Protein AF-A0A4U0GQW9-F1 (afdb_monomer)

Solvent-accessible surface area (backbone atoms only — not comparable to full-atom values): 10764 Å² total; per-residue (Å²): 140,81,89,82,88,78,82,86,77,88,76,78,93,72,84,83,86,78,75,89,84,81,86,84,80,74,81,83,65,68,74,66,66,70,68,66,73,75,69,74,83,80,78,86,82,81,87,83,81,83,78,74,81,86,74,69,81,73,72,80,65,68,77,64,65,59,73,71,53,30,73,78,34,50,72,62,33,53,50,33,51,50,54,39,51,54,49,31,73,77,35,50,70,63,45,48,58,52,48,52,56,50,49,54,51,50,50,55,30,68,78,34,52,66,62,45,48,48,57,50,49,56,52,50,50,59,50,49,55,51,52,51,52,31,70,78,35,53,70,62,39,50,52,52,51,49,54,54,48,52,58,48,50,54,53,50,49,57,50,50,56,58,51,58,68,63,72,79,116

Foldseek 3Di:
DDDDDDDDDDDDDDDPPPPPPPDPDDPPPPVVVVVPPPVPPPPDPDPPPPPDPPCPPPPQQDQQPDPVVCVVPVPVNVVSVVVNVVVCVVVVVVVVVVVVVVVVVVVVCVVPVPVVVVVVVVVVVVVVVLVVVCVVPVPVNVVVVVVVVVVVVVVVVVVVVVSVVVVPD

Mean predicted aligned error: 14.6 Å

Radius of gyration: 30.89 Å; Cα contacts (8 Å, |Δi|>4): 26; chains: 1; bounding box: 62×58×101 Å

Sequence (169 aa):
MTLIRRRLICGSGRDERMLLYRFLQDPDKEVEMRSMSQIVAAAALGAMMMAALPAQAEGVPPEPKSEQWCKNHPNKCERMKAERAAYCAKNPTTCDVRAERRDARRDACAENPEKCQQMKDERMQRREDRQEACKNNPDACEAMKEQMRERQDERIERRREAVDSKGNN

Secondary structure (DSSP, 8-state):
----------PPP--STTSSSSS---GGGTTTTTTGGGSTTS-SS-------------PPPPPPP-HHHHHH-HHHHHHHHHHHHHHHHH-HHHHHHHHHHHHHHHHHHHH-HHHHHHHHHHHHHHHHHHHHHHHH-HHHHHHHHHHHHHHHHHHHHHHHHHHHHHH--

Structure (mmCIF, N/CA/C/O backbone):
data_AF-A0A4U0GQW9-F1
#
_entry.id   AF-A0A4U0GQW9-F1
#
loop_
_atom_site.group_PDB
_atom_site.id
_atom_site.type_symbol
_atom_site.label_atom_id
_atom_site.label_alt_id
_atom_site.label_comp_id
_atom_site.label_asym_id
_atom_site.label_entity_id
_atom_site.label_seq_id
_atom_site.pdbx_PDB_ins_code
_atom_site.Cartn_x
_atom_site.Cartn_y
_atom_site.Cartn_z
_atom_site.occupancy
_atom_site.B_iso_or_equiv
_atom_site.auth_seq_id
_atom_site.auth_comp_id
_atom_site.auth_asym_id
_atom_site.auth_atom_id
_atom_site.pdbx_PDB_model_num
ATOM 1 N N . MET A 1 1 ? 24.190 36.526 80.366 1.00 55.22 1 MET A N 1
ATOM 2 C CA . MET A 1 1 ? 24.944 36.950 79.160 1.00 55.22 1 MET A CA 1
ATOM 3 C C . MET A 1 1 ? 25.835 35.767 78.793 1.00 55.22 1 MET A C 1
ATOM 5 O O . MET A 1 1 ? 26.491 35.276 79.690 1.00 55.22 1 MET A O 1
ATOM 9 N N . THR A 1 2 ? 25.771 35.127 77.623 1.00 47.59 2 THR A N 1
ATOM 10 C CA . THR A 1 2 ? 25.868 35.701 76.272 1.00 47.59 2 THR A CA 1
ATOM 11 C C . THR A 1 2 ? 25.217 34.755 75.251 1.00 47.59 2 THR A C 1
ATOM 13 O O . THR A 1 2 ? 25.490 33.559 75.237 1.00 47.59 2 THR A O 1
ATOM 16 N N . LEU A 1 3 ? 24.347 35.311 74.404 1.00 57.12 3 LEU A N 1
ATOM 17 C CA . LEU A 1 3 ? 23.726 34.671 73.241 1.00 57.12 3 LEU A CA 1
ATOM 18 C C . LEU A 1 3 ? 24.778 34.407 72.156 1.00 57.12 3 LEU A C 1
ATOM 20 O O . LEU A 1 3 ? 25.410 35.353 71.690 1.00 57.12 3 LEU A O 1
ATOM 24 N N . ILE A 1 4 ? 24.914 33.164 71.687 1.00 60.38 4 ILE A N 1
ATOM 25 C CA . ILE A 1 4 ? 25.683 32.859 70.473 1.00 60.38 4 ILE A CA 1
ATOM 26 C C . ILE A 1 4 ? 24.716 32.441 69.367 1.00 60.38 4 ILE A C 1
ATOM 28 O O . ILE A 1 4 ? 24.260 31.305 69.278 1.00 60.38 4 ILE A O 1
ATOM 32 N N . ARG A 1 5 ? 24.422 33.423 68.510 1.00 66.00 5 ARG A N 1
ATOM 33 C CA . ARG A 1 5 ? 23.858 33.258 67.168 1.00 66.00 5 ARG A CA 1
ATOM 34 C C . ARG A 1 5 ? 24.796 32.384 66.331 1.00 66.00 5 ARG A C 1
ATOM 36 O O . ARG A 1 5 ? 25.959 32.746 66.154 1.00 66.00 5 ARG A O 1
ATOM 43 N N . ARG A 1 6 ? 24.282 31.324 65.703 1.00 60.16 6 ARG A N 1
ATOM 44 C CA . ARG A 1 6 ? 24.896 30.764 64.491 1.00 60.16 6 ARG A CA 1
ATOM 45 C C . ARG A 1 6 ? 23.913 30.819 63.329 1.00 60.16 6 ARG A C 1
ATOM 47 O O . ARG A 1 6 ? 22.756 30.435 63.440 1.00 60.16 6 ARG A O 1
ATOM 54 N N . ARG A 1 7 ? 24.426 31.422 62.257 1.00 60.69 7 ARG A N 1
ATOM 55 C CA . ARG A 1 7 ? 23.794 31.746 60.980 1.00 60.69 7 ARG A CA 1
ATOM 56 C C . ARG A 1 7 ? 23.303 30.486 60.270 1.00 60.69 7 ARG A C 1
ATOM 58 O O . ARG A 1 7 ? 24.070 29.540 60.117 1.00 60.69 7 ARG A O 1
ATOM 65 N N . LEU A 1 8 ? 22.082 30.559 59.744 1.00 57.66 8 LEU A N 1
ATOM 66 C CA . LEU A 1 8 ? 21.673 29.804 58.565 1.00 57.66 8 LEU A CA 1
ATOM 67 C C . LEU A 1 8 ? 22.570 30.205 57.386 1.00 57.66 8 LEU A C 1
ATOM 69 O O . LEU A 1 8 ? 22.671 31.387 57.056 1.00 57.66 8 LEU A O 1
ATOM 73 N N . ILE A 1 9 ? 23.212 29.219 56.767 1.00 63.16 9 ILE A N 1
ATOM 74 C CA . ILE A 1 9 ? 23.811 29.345 55.440 1.00 63.16 9 ILE A CA 1
ATOM 75 C C . ILE A 1 9 ? 22.803 28.730 54.469 1.00 63.16 9 ILE A C 1
ATOM 77 O O . ILE A 1 9 ? 22.572 27.524 54.495 1.00 63.16 9 ILE A O 1
ATOM 81 N N . CYS A 1 10 ? 22.191 29.571 53.635 1.00 51.03 10 CYS A N 1
ATOM 82 C CA . CYS A 1 10 ? 21.482 29.138 52.438 1.00 51.03 10 CYS A CA 1
ATOM 83 C C . CYS A 1 10 ? 22.517 28.622 51.430 1.00 51.03 10 CYS A C 1
ATOM 85 O O . CYS A 1 10 ? 23.296 29.404 50.887 1.00 51.03 10 CYS A O 1
ATOM 87 N N . GLY A 1 11 ? 22.538 27.308 51.211 1.00 49.38 11 GLY A N 1
ATOM 88 C CA . GLY A 1 11 ? 23.233 26.671 50.098 1.00 49.38 11 GLY A CA 1
ATOM 89 C C . GLY A 1 11 ? 22.297 26.591 48.898 1.00 49.38 11 GLY A C 1
ATOM 90 O O . GLY A 1 11 ? 21.244 25.965 48.964 1.00 49.38 11 GLY A O 1
ATOM 91 N N . SER A 1 12 ? 22.680 27.289 47.838 1.00 50.44 12 SER A N 1
ATOM 92 C CA . SER A 1 12 ? 21.968 27.444 46.577 1.00 50.44 12 SER A CA 1
ATOM 93 C C . SER A 1 12 ? 21.652 26.110 45.903 1.00 50.44 12 SER A C 1
ATOM 95 O O . SER A 1 12 ? 22.506 25.226 45.830 1.00 50.44 12 SER A O 1
ATOM 97 N N . GLY A 1 13 ? 20.436 26.014 45.358 1.00 56.91 13 GLY A N 1
ATOM 98 C CA . GLY A 1 13 ? 19.988 24.904 44.529 1.00 56.91 13 GLY A CA 1
ATOM 99 C C . GLY A 1 13 ? 20.964 24.619 43.393 1.00 56.91 13 GLY A C 1
ATOM 100 O O . GLY A 1 13 ? 21.344 25.511 42.631 1.00 56.91 13 GLY A O 1
ATOM 101 N N . ARG A 1 14 ? 21.378 23.359 43.303 1.00 54.47 14 ARG A N 1
ATOM 102 C CA . ARG A 1 14 ? 22.097 22.823 42.158 1.00 54.47 14 ARG A CA 1
ATOM 103 C C . ARG A 1 14 ? 21.539 21.432 41.883 1.00 54.47 14 ARG A C 1
ATOM 105 O O . ARG A 1 14 ? 21.637 20.547 42.723 1.00 54.47 14 ARG A O 1
ATOM 112 N N . ASP A 1 15 ? 20.892 21.340 40.729 1.00 53.97 15 ASP A N 1
ATOM 113 C CA . ASP A 1 15 ? 20.322 20.173 40.063 1.00 53.97 15 ASP A CA 1
ATOM 114 C C . ASP A 1 15 ? 20.906 18.807 40.459 1.00 53.97 15 ASP A C 1
ATOM 116 O O . ASP A 1 15 ? 22.006 18.440 40.052 1.00 53.97 15 ASP A O 1
ATOM 120 N N . GLU A 1 16 ? 20.095 17.985 41.127 1.00 52.34 16 GLU A N 1
ATOM 121 C CA . GLU A 1 16 ? 20.336 16.543 41.301 1.00 52.34 16 GLU A CA 1
ATOM 122 C C . GLU A 1 16 ? 19.834 15.702 40.107 1.00 52.34 16 GLU A C 1
ATOM 124 O O . GLU A 1 16 ? 19.776 14.475 40.171 1.00 52.34 16 GLU A O 1
ATOM 129 N N . ARG A 1 17 ? 19.481 16.323 38.973 1.00 55.78 17 ARG A N 1
ATOM 130 C CA . ARG A 1 17 ? 18.878 15.620 37.824 1.00 55.78 17 ARG A CA 1
ATOM 131 C C . ARG A 1 17 ? 19.859 15.170 36.738 1.00 55.78 17 ARG A C 1
ATOM 133 O O . ARG A 1 17 ? 19.430 14.848 35.635 1.00 55.78 17 ARG A O 1
ATOM 140 N N . MET A 1 18 ? 21.160 15.124 37.035 1.00 54.19 18 MET A N 1
ATOM 141 C CA . MET A 1 18 ? 22.197 14.761 36.055 1.00 54.19 18 MET A CA 1
ATOM 142 C C . MET A 1 18 ? 23.210 13.715 36.555 1.00 54.19 18 MET A C 1
ATOM 144 O O . MET A 1 18 ? 24.335 13.663 36.067 1.00 54.19 18 MET A O 1
ATOM 148 N N . LEU A 1 19 ? 22.835 12.862 37.517 1.00 52.53 19 LEU A N 1
ATOM 149 C CA . LEU A 1 19 ? 23.717 11.794 38.028 1.00 52.53 19 LEU A CA 1
ATOM 150 C C . LEU A 1 19 ? 23.141 10.372 37.922 1.00 52.53 19 LEU A C 1
ATOM 152 O O . LEU A 1 19 ? 23.684 9.446 38.512 1.00 52.53 19 LEU A O 1
ATOM 156 N N . LEU A 1 20 ? 22.112 10.163 37.095 1.00 51.41 20 LEU A N 1
ATOM 157 C CA . LEU A 1 20 ? 21.618 8.822 36.730 1.00 51.41 20 LEU A CA 1
ATOM 158 C C . LEU A 1 20 ? 21.919 8.432 35.271 1.00 51.41 20 LEU A C 1
ATOM 160 O O . LEU A 1 20 ? 21.266 7.563 34.710 1.00 51.41 20 LEU A O 1
ATOM 164 N N . TYR A 1 21 ? 22.934 9.049 34.659 1.00 54.34 21 TYR A N 1
ATOM 165 C CA . TYR A 1 21 ? 23.429 8.693 33.319 1.00 54.34 21 TYR A CA 1
ATOM 166 C C . TYR A 1 21 ? 24.939 8.416 33.313 1.00 54.34 21 TYR A C 1
ATOM 168 O O . TYR A 1 21 ? 25.666 8.824 32.412 1.00 54.34 21 TYR A O 1
ATOM 176 N N . ARG A 1 22 ? 25.448 7.739 34.349 1.00 51.25 22 ARG A N 1
ATOM 177 C CA . ARG A 1 22 ? 26.876 7.391 34.426 1.00 51.25 22 ARG A CA 1
ATOM 178 C C . ARG A 1 22 ? 27.152 6.007 35.014 1.00 51.25 22 ARG A C 1
ATOM 180 O O . ARG A 1 22 ? 28.102 5.841 35.767 1.00 51.25 22 ARG A O 1
ATOM 187 N N . PHE A 1 23 ? 26.314 5.023 34.679 1.00 49.72 23 PHE A N 1
ATOM 188 C CA . PHE A 1 23 ? 26.518 3.633 35.111 1.00 49.72 23 PHE A CA 1
ATOM 189 C C . PHE A 1 23 ? 26.163 2.576 34.047 1.00 49.72 23 PHE A C 1
ATOM 191 O O . PHE A 1 23 ? 25.722 1.484 34.381 1.00 49.72 23 PHE A O 1
ATOM 198 N N . LEU A 1 24 ? 26.349 2.899 32.761 1.00 53.97 24 LEU A N 1
ATOM 199 C CA . LEU A 1 24 ? 26.291 1.941 31.642 1.00 53.97 24 LEU A CA 1
ATOM 200 C C . LEU A 1 24 ? 27.368 2.292 30.599 1.00 53.97 24 LEU A C 1
ATOM 202 O O . LEU A 1 24 ? 27.073 2.609 29.449 1.00 53.97 24 LEU A O 1
ATOM 206 N N . GLN A 1 25 ? 28.628 2.319 31.031 1.00 53.44 25 GLN A N 1
ATOM 207 C CA . GLN A 1 25 ? 29.783 2.317 30.132 1.00 53.44 25 GLN A CA 1
ATOM 208 C C . GLN A 1 25 ? 30.489 0.975 30.305 1.00 53.44 25 GLN A C 1
ATOM 210 O O . GLN A 1 25 ? 31.301 0.805 31.210 1.00 53.44 25 GLN A O 1
ATOM 215 N N . ASP A 1 26 ? 30.105 0.021 29.456 1.00 54.09 26 ASP A N 1
ATOM 216 C CA . ASP A 1 26 ? 30.779 -1.263 29.285 1.00 54.09 26 ASP A CA 1
ATOM 217 C C . ASP A 1 26 ? 32.163 -1.023 28.647 1.00 54.09 26 ASP A C 1
ATOM 219 O O . ASP A 1 26 ? 32.224 -0.516 27.522 1.00 54.09 26 ASP A O 1
ATOM 223 N N . PRO A 1 27 ? 33.279 -1.374 29.310 1.00 56.12 27 PRO A N 1
ATOM 224 C CA . PRO A 1 27 ? 34.624 -1.171 28.765 1.00 56.12 27 PRO A CA 1
ATOM 225 C C . PRO A 1 27 ? 35.016 -2.168 27.654 1.00 56.12 27 PRO A C 1
ATOM 227 O O . PRO A 1 27 ? 36.062 -1.999 27.035 1.00 56.12 27 PRO A O 1
ATOM 230 N N . ASP A 1 28 ? 34.183 -3.163 27.330 1.00 52.34 28 ASP A N 1
ATOM 231 C CA . ASP A 1 28 ? 34.510 -4.200 26.334 1.00 52.34 28 ASP A CA 1
ATOM 232 C C . ASP A 1 28 ? 34.167 -3.840 24.873 1.00 52.34 28 ASP A C 1
ATOM 234 O O . ASP A 1 28 ? 34.435 -4.623 23.962 1.00 52.34 28 ASP A O 1
ATOM 238 N N . LYS A 1 29 ? 33.618 -2.647 24.592 1.00 54.31 29 LYS A N 1
ATOM 239 C CA . LYS A 1 29 ? 33.297 -2.221 23.209 1.00 54.31 29 LYS A CA 1
ATOM 240 C C . LYS A 1 29 ? 34.388 -1.405 22.507 1.00 54.31 29 LYS A C 1
ATOM 242 O O . LYS A 1 29 ? 34.222 -1.040 21.344 1.00 54.31 29 LYS A O 1
ATOM 247 N N . GLU A 1 30 ? 35.517 -1.128 23.158 1.00 50.50 30 GLU A N 1
ATOM 248 C CA . GLU A 1 30 ? 36.570 -0.284 22.565 1.00 50.50 30 GLU A CA 1
ATOM 249 C C . GLU A 1 30 ? 37.522 -1.025 21.606 1.00 50.50 30 GLU A C 1
ATOM 251 O O . GLU A 1 30 ?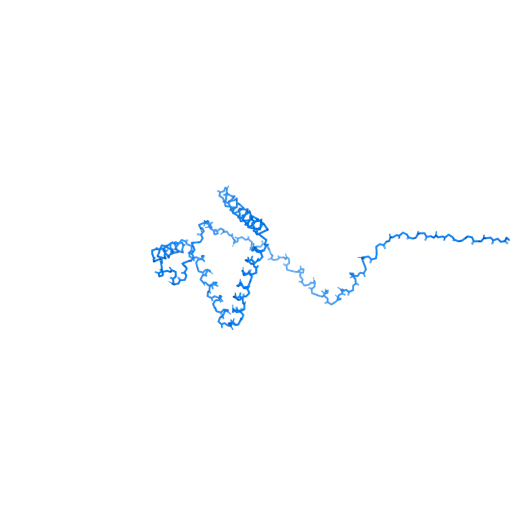 38.269 -0.380 20.865 1.00 50.50 30 GLU A O 1
ATOM 256 N N . VAL A 1 31 ? 37.475 -2.362 21.535 1.00 52.34 31 VAL A N 1
ATOM 257 C CA . VAL A 1 31 ? 38.369 -3.140 20.651 1.00 52.34 31 VAL A CA 1
ATOM 258 C C . VAL A 1 31 ? 37.852 -3.234 19.204 1.00 52.34 31 VAL A C 1
ATOM 260 O O . VAL A 1 31 ? 38.659 -3.328 18.280 1.00 52.34 31 VAL A O 1
ATOM 263 N N . GLU A 1 32 ? 36.545 -3.093 18.946 1.00 51.56 32 GLU A N 1
ATOM 264 C CA . GLU A 1 32 ? 36.007 -3.104 17.567 1.00 51.56 32 GLU A CA 1
ATOM 265 C C . GLU A 1 32 ? 36.149 -1.760 16.831 1.00 51.56 32 GLU A C 1
ATOM 267 O O . GLU A 1 32 ? 36.190 -1.714 15.600 1.00 51.56 32 GLU A O 1
ATOM 272 N N . MET A 1 33 ? 36.298 -0.646 17.553 1.00 51.94 33 MET A N 1
ATOM 273 C CA . MET A 1 33 ? 36.265 0.691 16.941 1.00 51.94 33 MET A CA 1
ATOM 274 C C . MET A 1 33 ? 37.559 1.072 16.200 1.00 51.94 33 MET A C 1
ATOM 276 O O . MET A 1 33 ? 37.590 2.054 15.459 1.00 51.94 33 MET A O 1
ATOM 280 N N . ARG A 1 34 ? 38.633 0.283 16.346 1.00 49.94 34 ARG A N 1
ATOM 281 C CA . ARG A 1 34 ? 39.911 0.495 15.639 1.00 49.94 34 ARG A CA 1
ATOM 282 C C . ARG A 1 34 ? 40.021 -0.255 14.307 1.00 49.94 34 ARG A C 1
ATOM 284 O O . ARG A 1 34 ? 40.948 0.021 13.551 1.00 49.94 34 ARG A O 1
ATOM 291 N N . SER A 1 35 ? 39.062 -1.121 13.969 1.00 49.09 35 SER A N 1
ATOM 292 C CA . SER A 1 35 ? 39.017 -1.802 12.663 1.00 49.09 35 SER A CA 1
ATOM 293 C C . SER A 1 35 ? 38.353 -0.958 11.558 1.00 49.09 35 SER A C 1
ATOM 295 O O . SER A 1 35 ? 38.651 -1.138 10.380 1.00 49.09 35 SER A O 1
ATOM 297 N N . MET A 1 36 ? 37.532 0.042 11.907 1.00 52.88 36 MET A N 1
ATOM 298 C CA . MET A 1 36 ? 36.787 0.839 10.914 1.00 52.88 36 MET A CA 1
ATOM 299 C C . MET A 1 36 ? 37.576 1.986 10.254 1.00 52.88 36 MET A C 1
ATOM 301 O O . MET A 1 36 ? 37.068 2.612 9.327 1.00 52.88 36 MET A O 1
ATOM 305 N N . SER A 1 37 ? 38.820 2.265 10.662 1.00 47.22 37 SER A N 1
ATOM 306 C CA . SER A 1 37 ? 39.589 3.402 10.114 1.00 47.22 37 SER A CA 1
ATOM 307 C C . SER A 1 37 ? 40.281 3.109 8.768 1.00 47.22 37 SER A C 1
ATOM 309 O O . SER A 1 37 ? 40.678 4.031 8.062 1.00 47.22 37 SER A O 1
ATOM 311 N N . GLN A 1 38 ? 40.394 1.841 8.346 1.00 47.38 38 GLN A N 1
ATOM 312 C CA . GLN A 1 38 ? 41.063 1.486 7.078 1.00 47.38 38 GLN A CA 1
ATOM 313 C C . GLN A 1 38 ? 40.122 1.278 5.878 1.00 47.38 38 GLN A C 1
ATOM 315 O O . GLN A 1 38 ? 40.598 1.092 4.762 1.00 47.38 38 GLN A O 1
ATOM 320 N N . ILE A 1 39 ? 38.800 1.385 6.052 1.00 50.06 39 ILE A N 1
ATOM 321 C CA . ILE A 1 39 ? 37.827 1.253 4.943 1.00 50.06 39 ILE A CA 1
ATOM 322 C C . ILE A 1 39 ? 37.457 2.628 4.339 1.00 50.06 39 ILE A C 1
ATOM 324 O O . ILE A 1 39 ? 36.640 2.732 3.432 1.00 50.06 39 ILE A O 1
ATOM 328 N N . VAL A 1 40 ? 38.100 3.716 4.772 1.00 51.41 40 VAL A N 1
ATOM 329 C CA . VAL A 1 40 ? 37.821 5.072 4.255 1.00 51.41 40 VAL A CA 1
ATOM 330 C C . VAL A 1 40 ? 38.511 5.355 2.903 1.00 51.41 40 VAL A C 1
ATOM 332 O O . VAL A 1 40 ? 38.153 6.308 2.221 1.00 51.41 40 VAL A O 1
ATOM 335 N N . ALA A 1 41 ? 39.440 4.514 2.433 1.00 46.53 41 ALA A N 1
ATOM 336 C CA . ALA A 1 41 ? 40.235 4.817 1.231 1.00 46.53 41 ALA A CA 1
ATOM 337 C C . ALA A 1 41 ? 39.702 4.249 -0.108 1.00 46.53 41 ALA A C 1
ATOM 339 O O . ALA A 1 41 ? 40.259 4.572 -1.153 1.00 46.53 41 ALA A O 1
ATOM 340 N N . ALA A 1 42 ? 38.633 3.441 -0.125 1.00 46.34 42 ALA A N 1
ATOM 341 C CA . ALA A 1 42 ? 38.162 2.760 -1.348 1.00 46.34 42 ALA A CA 1
ATOM 342 C C . ALA A 1 42 ? 36.712 3.097 -1.759 1.00 46.34 42 ALA A C 1
ATOM 344 O O . ALA A 1 42 ? 36.071 2.325 -2.467 1.00 46.34 42 ALA A O 1
ATOM 345 N N . ALA A 1 43 ? 36.180 4.248 -1.338 1.00 49.09 43 ALA A N 1
ATOM 346 C CA . ALA A 1 43 ? 34.793 4.657 -1.599 1.00 49.09 43 ALA A CA 1
ATOM 347 C C . ALA A 1 43 ? 34.659 5.847 -2.577 1.00 49.09 43 ALA A C 1
ATOM 349 O O . ALA A 1 43 ? 33.707 6.615 -2.482 1.00 49.09 43 ALA A O 1
ATOM 350 N N . ALA A 1 44 ? 35.601 6.029 -3.512 1.00 50.81 44 ALA A N 1
ATOM 351 C CA . ALA A 1 44 ? 35.623 7.197 -4.408 1.00 50.81 44 ALA A CA 1
ATOM 352 C C . ALA A 1 44 ? 35.141 6.947 -5.857 1.00 50.81 44 ALA A C 1
ATOM 354 O O . ALA A 1 44 ? 35.039 7.903 -6.618 1.00 50.81 44 ALA A O 1
ATOM 355 N N . LEU A 1 45 ? 34.819 5.711 -6.272 1.00 51.28 45 LEU A N 1
ATOM 356 C CA . LEU A 1 45 ? 34.511 5.404 -7.690 1.00 51.28 45 LEU A CA 1
ATOM 357 C C . LEU A 1 45 ? 33.168 4.689 -7.954 1.00 51.28 45 LEU A C 1
ATOM 359 O O . LEU A 1 45 ? 32.873 4.346 -9.093 1.00 51.28 45 LEU A O 1
ATOM 363 N N . GLY A 1 46 ? 32.320 4.489 -6.941 1.00 47.81 46 GLY A N 1
ATOM 364 C CA . GLY A 1 46 ? 31.086 3.692 -7.064 1.00 47.81 46 GLY A CA 1
ATOM 365 C C . GLY A 1 46 ? 29.763 4.467 -7.159 1.00 47.81 46 GLY A C 1
ATOM 366 O O . GLY A 1 46 ? 28.713 3.861 -6.983 1.00 47.81 46 GLY A O 1
ATOM 367 N N . ALA A 1 47 ? 29.774 5.789 -7.370 1.00 50.19 47 ALA A N 1
ATOM 368 C CA . ALA A 1 47 ? 28.593 6.649 -7.171 1.00 50.19 47 ALA A CA 1
ATOM 369 C C . ALA A 1 47 ? 27.902 7.168 -8.458 1.00 50.19 47 ALA A C 1
ATOM 371 O O . ALA A 1 47 ? 27.138 8.126 -8.384 1.00 50.19 47 ALA A O 1
ATOM 372 N N . MET A 1 48 ? 28.132 6.568 -9.635 1.00 53.62 48 MET A N 1
ATOM 373 C CA . MET A 1 48 ? 27.636 7.104 -10.925 1.00 53.62 48 MET A CA 1
ATOM 374 C C . MET A 1 48 ? 26.758 6.151 -11.764 1.00 53.62 48 MET A C 1
ATOM 376 O O . MET A 1 48 ? 26.730 6.253 -12.984 1.00 53.62 48 MET A O 1
ATOM 380 N N . MET A 1 49 ? 25.991 5.244 -11.148 1.00 53.06 49 MET A N 1
ATOM 381 C CA . MET A 1 49 ? 25.037 4.375 -11.874 1.00 53.06 49 MET A CA 1
ATOM 382 C C . MET A 1 49 ? 23.656 4.309 -11.193 1.00 53.06 49 MET A C 1
ATOM 384 O O . MET A 1 49 ? 23.110 3.242 -10.947 1.00 53.06 49 MET A O 1
ATOM 388 N N . MET A 1 50 ? 23.071 5.467 -10.884 1.00 53.81 50 MET A N 1
ATOM 389 C CA . MET A 1 50 ? 21.629 5.611 -10.599 1.00 53.81 50 MET A CA 1
ATOM 390 C C . MET A 1 50 ? 21.012 6.638 -11.562 1.00 53.81 50 MET A C 1
ATOM 392 O O . MET A 1 50 ? 20.226 7.502 -11.174 1.00 53.81 50 MET A O 1
ATOM 396 N N . ALA A 1 51 ? 21.424 6.595 -12.832 1.00 45.25 51 ALA A N 1
ATOM 397 C CA . ALA A 1 51 ? 20.879 7.465 -13.862 1.00 45.25 51 ALA A CA 1
ATOM 398 C C . ALA A 1 51 ? 19.517 6.935 -14.333 1.00 45.25 51 ALA A C 1
ATOM 400 O O . ALA A 1 51 ? 19.419 5.903 -14.988 1.00 45.25 51 ALA A O 1
ATOM 401 N N . ALA A 1 52 ? 18.483 7.694 -13.970 1.00 52.41 52 ALA A N 1
ATOM 402 C CA . ALA A 1 52 ? 17.262 7.905 -14.738 1.00 52.41 52 ALA A CA 1
ATOM 403 C C . ALA A 1 52 ? 16.527 6.649 -15.238 1.00 52.41 52 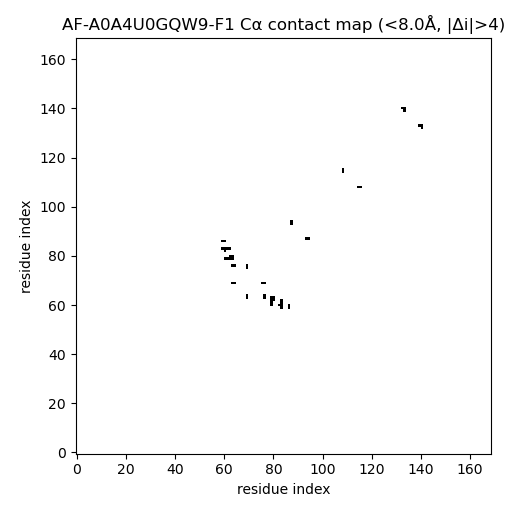ALA A C 1
ATOM 405 O O . ALA A 1 52 ? 16.514 6.343 -16.426 1.00 52.41 52 ALA A O 1
ATOM 406 N N . LEU A 1 53 ? 15.756 6.017 -14.349 1.00 54.69 53 LEU A N 1
ATOM 407 C CA . LEU A 1 53 ? 14.483 5.451 -14.795 1.00 54.69 53 LEU A CA 1
ATOM 408 C C . LEU A 1 53 ? 13.529 6.636 -15.043 1.00 54.69 53 LEU A C 1
ATOM 410 O O . LEU A 1 53 ? 13.216 7.347 -14.078 1.00 54.69 53 LEU A O 1
ATOM 414 N N . PRO A 1 54 ? 13.077 6.894 -16.288 1.00 50.12 54 PRO A N 1
ATOM 415 C CA . PRO A 1 54 ? 12.060 7.899 -16.566 1.00 50.12 54 PRO A CA 1
ATOM 416 C C . PRO A 1 54 ? 10.727 7.406 -15.997 1.00 50.12 54 PRO A C 1
ATOM 418 O O . PRO A 1 54 ? 9.915 6.778 -16.670 1.00 50.12 54 PRO A O 1
ATOM 421 N N . ALA A 1 55 ? 10.514 7.660 -14.709 1.00 50.78 55 ALA A N 1
ATOM 422 C CA . ALA A 1 55 ? 9.249 7.427 -14.038 1.00 50.78 55 ALA A CA 1
ATOM 423 C C . ALA A 1 55 ? 8.268 8.521 -14.469 1.00 50.78 55 ALA A C 1
ATOM 425 O O . ALA A 1 55 ? 8.037 9.489 -13.745 1.00 50.78 55 ALA A O 1
ATOM 426 N N . GLN A 1 56 ? 7.692 8.376 -15.663 1.00 51.06 56 GLN A N 1
ATOM 427 C CA . GLN A 1 56 ? 6.453 9.072 -15.974 1.00 51.06 56 GLN A CA 1
ATOM 428 C C . GLN A 1 56 ? 5.427 8.606 -14.941 1.00 51.06 56 GLN A C 1
ATOM 430 O O . GLN A 1 56 ? 5.119 7.418 -14.845 1.00 51.06 56 GLN A O 1
ATOM 435 N N . ALA A 1 57 ? 4.965 9.534 -14.106 1.00 56.53 57 ALA A N 1
ATOM 436 C CA . ALA A 1 57 ? 4.069 9.281 -12.986 1.00 56.53 57 ALA A CA 1
ATOM 437 C C . ALA A 1 57 ? 2.632 8.953 -13.445 1.00 56.53 57 ALA A C 1
ATOM 439 O O . ALA A 1 57 ? 1.664 9.428 -12.852 1.00 56.53 57 ALA A O 1
ATOM 440 N N . GLU A 1 58 ? 2.470 8.129 -14.487 1.00 67.94 58 GLU A N 1
ATOM 441 C CA . GLU A 1 58 ? 1.211 7.437 -14.744 1.00 67.94 58 GLU A CA 1
ATOM 442 C C . GLU A 1 58 ? 0.953 6.557 -13.510 1.00 67.94 58 GLU A C 1
ATOM 444 O O . GLU A 1 58 ? 1.659 5.579 -13.244 1.00 67.94 58 GLU A O 1
ATOM 449 N N . GLY A 1 59 ? -0.003 6.971 -12.674 1.00 77.44 59 GLY A N 1
ATOM 450 C CA . GLY A 1 59 ? -0.363 6.236 -11.469 1.00 77.44 59 GLY A CA 1
ATOM 451 C C . GLY A 1 59 ? -0.704 4.793 -11.828 1.00 77.44 59 GLY A C 1
ATOM 452 O O . GLY A 1 59 ? -1.483 4.554 -12.746 1.00 77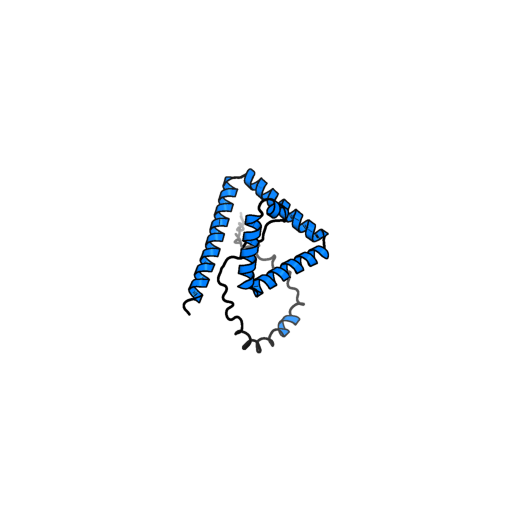.44 59 GLY A O 1
ATOM 453 N N . VAL A 1 60 ? -0.112 3.827 -11.116 1.00 84.06 60 VAL A N 1
ATOM 454 C CA . VAL A 1 60 ? -0.354 2.401 -11.382 1.00 84.06 60 VAL A CA 1
ATOM 455 C C . VAL A 1 60 ? -1.863 2.145 -11.338 1.00 84.06 60 VAL A C 1
ATOM 457 O O . VAL A 1 60 ? -2.465 2.392 -10.284 1.00 84.06 60 VAL A O 1
ATOM 460 N N . PRO A 1 61 ? -2.478 1.636 -12.421 1.00 86.12 61 PRO A N 1
ATOM 461 C CA . PRO A 1 61 ? -3.911 1.413 -12.437 1.00 86.12 61 PRO A CA 1
ATOM 462 C C . PRO A 1 61 ? -4.307 0.425 -11.330 1.00 86.12 61 PRO A C 1
ATOM 464 O O . PRO A 1 61 ? -3.544 -0.504 -11.003 1.00 86.12 61 PRO A O 1
ATOM 467 N N . PRO A 1 62 ? -5.482 0.629 -10.709 1.00 86.69 62 PRO A N 1
ATOM 468 C CA . PRO A 1 62 ? -5.942 -0.211 -9.613 1.00 86.69 62 PRO A CA 1
ATOM 469 C C . PRO A 1 62 ? -6.030 -1.675 -10.061 1.00 86.69 62 PRO A C 1
ATOM 471 O O . PRO A 1 62 ? -6.330 -1.974 -11.215 1.00 86.69 62 PRO A O 1
ATOM 474 N N . GLU A 1 63 ? -5.749 -2.613 -9.152 1.00 83.56 63 GLU A N 1
ATOM 475 C CA . GLU A 1 63 ? -5.973 -4.030 -9.464 1.00 83.56 63 GLU A CA 1
ATOM 476 C C . GLU A 1 63 ? -7.486 -4.279 -9.561 1.00 83.56 63 GLU A C 1
ATOM 478 O O . GLU A 1 63 ? -8.240 -3.686 -8.775 1.00 83.56 63 GLU A O 1
ATOM 483 N N . PRO A 1 64 ? -7.950 -5.157 -10.471 1.00 82.88 64 PRO A N 1
ATOM 484 C CA . PRO A 1 64 ? -9.335 -5.586 -10.440 1.00 82.88 64 PRO A CA 1
ATOM 485 C C . PRO A 1 64 ? -9.657 -6.140 -9.053 1.00 82.88 64 PRO A C 1
ATOM 487 O O . PRO A 1 64 ? -8.850 -6.825 -8.418 1.00 82.88 64 PRO A O 1
ATOM 490 N N . LYS A 1 65 ? -10.844 -5.791 -8.560 1.00 76.75 65 LYS A N 1
ATOM 491 C CA . LYS A 1 65 ? -11.347 -6.325 -7.294 1.00 76.75 65 LYS A CA 1
ATOM 492 C C . LYS A 1 65 ? -11.572 -7.839 -7.437 1.00 76.75 65 LYS A C 1
ATOM 494 O O . LYS A 1 65 ? -11.484 -8.373 -8.539 1.00 76.75 65 LYS A O 1
ATOM 499 N N . SER A 1 66 ? -11.826 -8.516 -6.314 1.00 89.81 66 SER A N 1
ATOM 500 C CA . SER A 1 66 ? -12.015 -9.975 -6.245 1.00 89.81 66 SER A CA 1
ATOM 501 C C . SER A 1 66 ? -12.882 -10.531 -7.381 1.00 89.81 66 SER A C 1
ATOM 503 O O . SER A 1 66 ? -13.738 -9.832 -7.923 1.00 89.81 66 SER A O 1
ATOM 505 N N . GLU A 1 67 ? -12.717 -11.814 -7.704 1.00 93.62 67 GLU A N 1
ATOM 506 C CA . GLU A 1 67 ? -13.475 -12.482 -8.773 1.00 93.62 67 GLU A CA 1
ATOM 507 C C . GLU A 1 67 ? -14.994 -12.246 -8.658 1.00 93.62 67 GLU A C 1
ATOM 509 O O . GLU A 1 67 ? -15.665 -11.976 -9.653 1.00 93.62 67 GLU A O 1
ATOM 514 N N . GLN A 1 68 ? -15.525 -12.222 -7.430 1.00 94.62 68 GLN A N 1
ATOM 515 C CA . GLN A 1 68 ? -16.929 -11.910 -7.154 1.00 94.62 68 GLN A CA 1
ATOM 516 C C . GLN A 1 68 ? -17.340 -10.502 -7.610 1.00 94.62 68 GLN A C 1
ATOM 518 O O . GLN A 1 68 ? -18.427 -10.308 -8.148 1.00 94.62 68 GLN A O 1
ATOM 523 N N . TRP A 1 69 ? -16.474 -9.503 -7.430 1.00 94.81 69 TRP A N 1
ATOM 524 C CA . TRP A 1 69 ? -16.736 -8.156 -7.927 1.00 94.81 69 TRP A CA 1
ATOM 525 C C . TRP A 1 69 ? -16.712 -8.112 -9.459 1.00 94.81 69 TRP A C 1
ATOM 527 O O . TRP A 1 69 ? -17.537 -7.424 -10.056 1.00 94.81 69 TRP A O 1
ATOM 537 N N . CYS A 1 70 ? -15.819 -8.873 -10.101 1.00 95.94 70 CYS A N 1
ATOM 538 C CA . CYS A 1 70 ? -15.783 -8.985 -11.560 1.00 95.94 70 CYS A CA 1
ATOM 539 C C . CYS A 1 70 ? -17.048 -9.641 -12.127 1.00 95.94 70 CYS A C 1
ATOM 541 O O . CYS A 1 70 ? -17.544 -9.171 -13.148 1.00 95.94 70 CYS A O 1
ATOM 543 N N . LYS A 1 71 ? -17.623 -10.638 -11.438 1.00 96.81 71 LYS A N 1
ATOM 544 C CA . LYS A 1 71 ? -18.922 -11.234 -11.807 1.00 96.81 71 LYS A CA 1
ATOM 545 C C . LYS A 1 71 ? -20.050 -10.195 -11.820 1.00 96.81 71 LYS A C 1
ATOM 547 O O . LYS A 1 71 ? -20.858 -10.185 -12.740 1.00 96.81 71 LYS A O 1
ATOM 552 N N . ASN A 1 72 ? -20.054 -9.273 -10.857 1.00 97.12 72 ASN A N 1
ATOM 553 C CA . ASN A 1 72 ? -21.073 -8.219 -10.753 1.00 97.12 72 ASN A CA 1
ATOM 554 C C . ASN A 1 72 ? -20.806 -7.001 -11.659 1.00 97.12 72 ASN A C 1
ATOM 556 O O . ASN A 1 72 ? -21.705 -6.198 -11.906 1.00 97.12 72 ASN A O 1
ATOM 560 N N . HIS A 1 73 ? -19.572 -6.825 -12.140 1.00 97.00 73 HIS A N 1
ATOM 561 C CA . HIS A 1 73 ? -19.163 -5.676 -12.952 1.00 97.00 73 HIS A CA 1
ATOM 562 C C . HIS A 1 73 ? -18.226 -6.083 -14.104 1.00 97.00 73 HIS A C 1
ATOM 564 O O . HIS A 1 73 ? -17.096 -5.582 -14.176 1.00 97.00 73 HIS A O 1
ATOM 570 N N . PRO A 1 74 ? -18.679 -6.942 -15.036 1.00 96.31 74 PRO A N 1
ATOM 571 C CA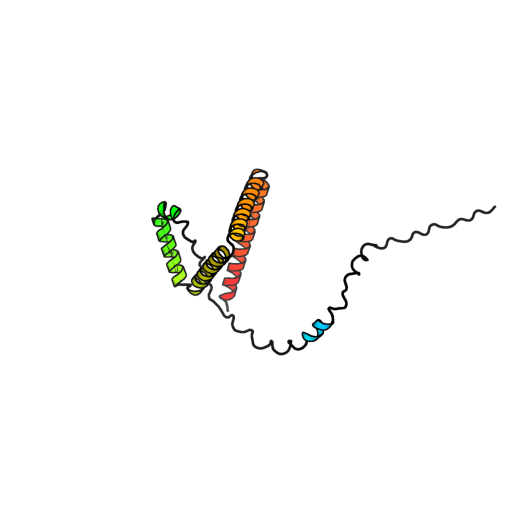 . PRO A 1 74 ? -17.816 -7.545 -16.054 1.00 96.31 74 PRO A CA 1
ATOM 572 C C . PRO A 1 74 ? -17.124 -6.490 -16.925 1.00 96.31 74 PRO A C 1
ATOM 574 O O . PRO A 1 74 ? -15.901 -6.484 -17.028 1.00 96.31 74 PRO A O 1
ATOM 577 N N . ASN A 1 75 ? -17.871 -5.500 -17.426 1.00 96.88 75 ASN A N 1
ATOM 578 C CA . ASN A 1 75 ? -17.316 -4.434 -18.270 1.00 96.88 75 ASN A CA 1
ATOM 579 C C . ASN A 1 75 ? -16.238 -3.602 -17.554 1.00 96.88 75 ASN A C 1
ATOM 581 O O . ASN A 1 75 ? -15.225 -3.238 -18.148 1.00 96.88 75 ASN A O 1
ATOM 585 N N . LYS A 1 76 ? -16.424 -3.304 -16.258 1.00 94.50 76 LYS A N 1
ATOM 586 C CA . LYS A 1 76 ? -15.417 -2.558 -15.484 1.00 94.50 76 LYS A CA 1
ATOM 587 C C . LYS A 1 76 ? -14.195 -3.424 -15.175 1.00 94.50 76 LYS A C 1
ATOM 589 O O . LYS A 1 76 ? -13.088 -2.896 -15.128 1.00 94.50 76 LYS A O 1
ATOM 594 N N . CYS A 1 77 ? -14.391 -4.723 -14.950 1.00 95.75 77 CYS A N 1
ATOM 595 C CA . CYS A 1 77 ? -13.302 -5.669 -14.735 1.00 95.75 77 CYS A CA 1
ATOM 596 C C . CYS A 1 77 ? -12.417 -5.784 -15.982 1.00 95.75 77 CYS A C 1
ATOM 598 O O . CYS A 1 77 ? -11.205 -5.615 -15.871 1.00 95.75 77 CYS A O 1
ATOM 600 N N . GLU A 1 78 ? -13.017 -5.970 -17.161 1.00 96.12 78 GLU A N 1
ATOM 601 C CA . GLU A 1 78 ? -12.282 -6.042 -18.428 1.00 96.12 78 GLU A CA 1
ATOM 602 C C . GLU A 1 78 ? -11.543 -4.739 -18.737 1.00 96.12 78 GLU A C 1
ATOM 604 O O . GLU A 1 78 ? -10.360 -4.769 -19.075 1.00 96.12 78 GLU A O 1
ATOM 609 N N . ARG A 1 79 ? -12.173 -3.581 -18.496 1.00 95.69 79 ARG A N 1
ATOM 610 C CA . ARG A 1 79 ? -11.491 -2.288 -18.643 1.00 95.69 79 ARG A CA 1
ATOM 611 C C . ARG A 1 79 ? -10.251 -2.175 -17.748 1.00 95.69 79 ARG A C 1
ATOM 613 O O . ARG A 1 79 ? -9.190 -1.810 -18.237 1.00 95.69 79 ARG A O 1
ATOM 620 N N . MET A 1 80 ? -10.350 -2.525 -16.462 1.00 94.56 80 MET A N 1
ATOM 621 C CA . MET A 1 80 ? -9.194 -2.468 -15.551 1.00 94.56 80 MET A CA 1
ATOM 622 C C . MET A 1 80 ? -8.093 -3.462 -15.932 1.00 94.56 80 MET A C 1
ATOM 624 O O . MET A 1 80 ? -6.914 -3.138 -15.802 1.00 94.56 80 MET A O 1
ATOM 628 N N . LYS A 1 81 ? -8.448 -4.662 -16.412 1.00 94.12 81 LYS A N 1
ATOM 629 C CA . LYS A 1 81 ? -7.463 -5.621 -16.938 1.00 94.12 81 LYS A CA 1
ATOM 630 C C . LYS A 1 81 ? -6.732 -5.043 -18.150 1.00 94.12 81 LYS A C 1
ATOM 632 O O . LYS A 1 81 ? -5.508 -5.118 -18.191 1.00 94.12 81 LYS A O 1
ATOM 637 N N . ALA A 1 82 ? -7.460 -4.434 -19.086 1.00 96.12 82 ALA A N 1
ATOM 638 C CA . ALA A 1 82 ? -6.879 -3.808 -20.271 1.00 96.12 82 ALA A CA 1
ATOM 639 C C . ALA A 1 82 ? -5.966 -2.622 -19.908 1.00 96.12 82 ALA A C 1
ATOM 641 O O . ALA A 1 82 ? -4.826 -2.570 -20.364 1.00 96.12 82 ALA A O 1
ATOM 642 N N . GLU A 1 83 ? -6.412 -1.722 -19.024 1.00 94.50 83 GLU A N 1
ATOM 643 C CA . GLU A 1 83 ? -5.602 -0.603 -18.512 1.00 94.50 83 GLU A CA 1
ATOM 644 C C . GLU A 1 83 ? -4.323 -1.105 -17.824 1.00 94.50 83 GLU A C 1
ATOM 646 O O . GLU A 1 83 ? -3.235 -0.568 -18.039 1.00 94.50 83 GLU A O 1
ATOM 651 N N . ARG A 1 84 ? -4.425 -2.179 -17.030 1.00 93.50 84 ARG A N 1
ATOM 652 C CA . ARG A 1 84 ? -3.273 -2.802 -16.371 1.00 93.50 84 ARG A CA 1
ATOM 653 C C . ARG A 1 84 ? -2.306 -3.427 -17.370 1.00 93.50 84 ARG A C 1
ATOM 655 O O . ARG A 1 84 ? -1.101 -3.252 -17.211 1.00 93.50 84 ARG A O 1
ATOM 662 N N . ALA A 1 85 ? -2.816 -4.141 -18.370 1.00 95.25 85 ALA A N 1
ATOM 663 C CA . ALA A 1 85 ? -2.001 -4.747 -19.416 1.00 95.25 85 ALA A CA 1
ATOM 664 C C . ALA A 1 85 ? -1.245 -3.671 -20.208 1.00 95.25 85 ALA A C 1
ATOM 666 O O . ALA A 1 85 ? -0.034 -3.782 -20.377 1.00 95.25 85 ALA A O 1
ATOM 667 N N . ALA A 1 86 ? -1.924 -2.586 -20.592 1.00 95.81 86 ALA A N 1
ATOM 668 C CA . ALA A 1 86 ? -1.302 -1.445 -21.259 1.00 95.81 86 ALA A CA 1
ATOM 669 C C . ALA A 1 86 ? -0.232 -0.775 -20.380 1.00 95.81 86 ALA A C 1
ATOM 671 O O . ALA A 1 86 ? 0.865 -0.483 -20.855 1.00 95.81 86 ALA A O 1
ATOM 672 N N . TYR A 1 87 ? -0.509 -0.585 -19.085 1.00 94.44 87 TYR A N 1
ATOM 673 C CA . TYR A 1 87 ? 0.474 -0.050 -18.141 1.00 94.44 87 TYR A CA 1
ATOM 674 C C . TYR A 1 87 ? 1.712 -0.947 -18.023 1.00 94.44 87 TYR A C 1
ATOM 676 O O . TYR A 1 87 ? 2.831 -0.438 -18.064 1.00 94.44 87 TYR A O 1
ATOM 684 N N . CYS A 1 88 ? 1.535 -2.267 -17.902 1.00 94.81 88 CYS A N 1
ATOM 685 C CA . CYS A 1 88 ? 2.650 -3.209 -17.804 1.00 94.81 88 CYS A CA 1
ATOM 686 C C . CYS A 1 88 ? 3.442 -3.325 -19.107 1.00 94.81 88 CYS A C 1
ATOM 688 O O . CYS A 1 88 ? 4.659 -3.448 -19.046 1.00 94.81 88 CYS A O 1
ATOM 690 N N . ALA A 1 89 ? 2.790 -3.217 -20.268 1.00 95.94 89 ALA A N 1
ATOM 691 C CA . ALA A 1 89 ? 3.483 -3.171 -21.553 1.00 95.94 89 ALA A CA 1
ATOM 692 C C . ALA A 1 89 ? 4.419 -1.954 -21.653 1.00 95.94 89 ALA A C 1
ATOM 694 O O . ALA A 1 89 ? 5.519 -2.067 -22.183 1.00 95.94 89 ALA A O 1
ATOM 695 N N . LYS A 1 90 ? 4.013 -0.804 -21.096 1.00 94.94 90 LYS A N 1
ATOM 696 C CA . LYS A 1 90 ? 4.861 0.396 -21.008 1.00 94.94 90 LYS A CA 1
ATOM 697 C C . LYS A 1 90 ? 5.903 0.331 -19.882 1.00 94.94 90 LYS A C 1
ATOM 699 O O . LYS A 1 90 ? 6.944 0.968 -19.987 1.00 94.94 90 LYS A O 1
ATOM 704 N N . ASN A 1 91 ? 5.617 -0.391 -18.796 1.00 93.50 91 ASN A N 1
ATOM 705 C CA . ASN A 1 91 ? 6.420 -0.407 -17.566 1.00 93.50 91 ASN A CA 1
ATOM 706 C C . ASN A 1 91 ? 6.727 -1.846 -17.093 1.00 93.50 91 ASN A C 1
ATOM 708 O O . ASN A 1 91 ? 6.339 -2.206 -15.972 1.00 93.50 91 ASN A O 1
ATOM 712 N N . PRO A 1 92 ? 7.420 -2.672 -17.903 1.00 93.00 92 PRO A N 1
ATOM 713 C CA . PRO A 1 92 ? 7.601 -4.100 -17.627 1.00 93.00 92 PRO A CA 1
ATOM 714 C C . PRO A 1 92 ? 8.290 -4.345 -16.280 1.00 93.00 92 PRO A C 1
ATOM 716 O O . PRO A 1 92 ? 7.711 -4.985 -15.406 1.00 93.00 92 PRO A O 1
ATOM 719 N N . THR A 1 93 ? 9.420 -3.676 -16.028 1.00 93.25 93 THR A N 1
ATOM 720 C CA . THR A 1 93 ? 10.186 -3.804 -14.776 1.00 93.25 93 THR A CA 1
ATOM 721 C C . THR A 1 93 ? 9.353 -3.489 -13.530 1.00 93.25 93 THR A C 1
ATOM 723 O O . THR A 1 93 ? 9.484 -4.144 -12.499 1.00 93.25 93 THR A O 1
ATOM 726 N N . THR A 1 94 ? 8.450 -2.503 -13.601 1.00 88.94 94 THR A N 1
ATOM 727 C CA . THR A 1 94 ? 7.579 -2.174 -12.459 1.00 88.94 94 THR A CA 1
ATOM 728 C C . THR A 1 94 ? 6.559 -3.280 -12.204 1.00 88.94 94 THR A C 1
ATOM 730 O O . THR A 1 94 ? 6.215 -3.555 -11.050 1.00 88.94 94 THR A O 1
ATOM 733 N N . CYS A 1 95 ? 6.039 -3.901 -13.262 1.00 93.56 95 CYS A N 1
ATOM 734 C CA . CYS A 1 95 ? 5.110 -5.011 -13.121 1.00 93.56 95 CYS A CA 1
ATOM 735 C C . CYS A 1 95 ? 5.803 -6.280 -12.616 1.00 93.56 95 CYS A C 1
ATOM 737 O O . CYS A 1 95 ? 5.228 -6.921 -11.734 1.00 93.56 95 CYS A O 1
ATOM 739 N N . ASP A 1 96 ? 7.033 -6.554 -13.049 1.00 94.38 96 ASP A N 1
ATOM 740 C CA . ASP A 1 96 ? 7.838 -7.691 -12.588 1.00 94.38 96 ASP A CA 1
ATOM 741 C C . ASP A 1 96 ? 8.139 -7.587 -11.090 1.00 94.38 96 ASP A C 1
ATOM 743 O O . ASP A 1 96 ? 7.715 -8.441 -10.314 1.00 94.38 96 ASP A O 1
ATOM 747 N N . VAL A 1 97 ? 8.694 -6.459 -10.630 1.00 93.94 97 VAL A N 1
ATOM 748 C CA . VAL A 1 97 ? 8.962 -6.221 -9.195 1.00 93.94 97 VAL A CA 1
ATOM 749 C C . VAL A 1 97 ? 7.686 -6.343 -8.349 1.00 93.94 97 VAL A C 1
ATOM 751 O O . VAL A 1 97 ? 7.696 -6.788 -7.196 1.00 93.94 97 VAL A O 1
ATOM 754 N N . ARG A 1 98 ? 6.531 -5.938 -8.893 1.00 92.00 98 ARG A N 1
ATOM 755 C CA . ARG A 1 98 ? 5.243 -6.087 -8.198 1.00 92.00 98 ARG A CA 1
ATOM 756 C C . ARG A 1 98 ? 4.748 -7.529 -8.178 1.00 92.00 98 ARG A C 1
ATOM 758 O O . ARG A 1 98 ? 4.073 -7.879 -7.205 1.00 92.00 98 ARG A O 1
ATOM 765 N N . ALA A 1 99 ? 4.999 -8.304 -9.229 1.00 94.25 99 ALA A N 1
ATOM 766 C CA . ALA A 1 99 ? 4.696 -9.728 -9.288 1.00 94.25 99 ALA A CA 1
ATOM 767 C C . ALA A 1 99 ? 5.555 -10.479 -8.266 1.00 94.25 99 ALA A C 1
ATOM 769 O O . ALA A 1 99 ? 4.993 -11.069 -7.347 1.00 94.25 99 ALA A O 1
ATOM 770 N N . GLU A 1 100 ? 6.872 -10.279 -8.291 1.00 96.31 100 GLU A N 1
ATOM 771 C CA . GLU A 1 100 ? 7.819 -10.865 -7.336 1.00 96.31 100 GLU A CA 1
ATOM 772 C C . GLU A 1 100 ? 7.441 -10.548 -5.887 1.00 96.31 100 GLU A C 1
ATOM 774 O O . GLU A 1 100 ? 7.329 -11.437 -5.050 1.00 96.31 100 GLU A O 1
ATOM 779 N N . ARG A 1 101 ? 7.124 -9.286 -5.568 1.00 96.12 101 ARG A N 1
ATOM 780 C CA . ARG A 1 101 ? 6.692 -8.913 -4.209 1.00 96.12 101 ARG A CA 1
ATOM 781 C C . ARG A 1 101 ? 5.370 -9.575 -3.799 1.00 96.12 101 ARG A C 1
ATOM 783 O O . ARG A 1 101 ? 5.098 -9.738 -2.607 1.00 96.12 101 ARG A O 1
ATOM 790 N N . ARG A 1 102 ? 4.482 -9.868 -4.753 1.00 94.31 102 ARG A N 1
ATOM 791 C CA . ARG A 1 102 ? 3.218 -10.572 -4.486 1.00 94.31 102 ARG A CA 1
ATOM 792 C C . ARG A 1 102 ? 3.491 -12.042 -4.199 1.00 94.31 102 ARG A C 1
ATOM 794 O O . ARG A 1 102 ? 2.905 -12.554 -3.248 1.00 94.31 102 ARG A O 1
ATOM 801 N N . ASP A 1 103 ? 4.367 -12.654 -4.983 1.00 96.19 103 ASP A N 1
ATOM 802 C CA . ASP A 1 103 ? 4.786 -14.042 -4.836 1.00 96.19 103 ASP A CA 1
ATOM 803 C C . ASP A 1 103 ? 5.536 -14.235 -3.518 1.00 96.19 103 ASP A C 1
ATOM 805 O O . ASP A 1 103 ? 5.059 -14.983 -2.676 1.00 96.19 103 ASP A O 1
ATOM 809 N N . ALA A 1 104 ? 6.541 -13.407 -3.226 1.00 97.12 104 ALA A N 1
ATOM 810 C CA . ALA A 1 104 ? 7.264 -13.433 -1.954 1.00 97.12 104 ALA A CA 1
ATOM 811 C C . ALA A 1 104 ? 6.337 -13.288 -0.732 1.00 97.12 104 ALA A C 1
ATOM 813 O O . ALA A 1 104 ? 6.529 -13.940 0.289 1.00 97.12 104 ALA A O 1
ATOM 814 N N . ARG A 1 105 ? 5.287 -12.455 -0.817 1.00 96.06 105 ARG A N 1
ATOM 815 C CA . ARG A 1 105 ? 4.291 -12.356 0.264 1.00 96.06 105 ARG A CA 1
ATOM 816 C C . ARG A 1 105 ? 3.422 -13.610 0.367 1.00 96.06 105 ARG A C 1
ATOM 818 O O . ARG A 1 105 ? 3.033 -13.968 1.475 1.00 96.06 105 ARG A O 1
ATOM 825 N N . ARG A 1 106 ? 3.053 -14.225 -0.761 1.00 96.88 106 ARG A N 1
ATOM 826 C CA . ARG A 1 106 ? 2.289 -15.478 -0.767 1.00 96.88 106 ARG A CA 1
ATOM 827 C C . ARG A 1 106 ? 3.123 -16.592 -0.145 1.00 96.88 106 ARG A C 1
ATOM 829 O O . ARG A 1 106 ? 2.602 -17.287 0.717 1.00 96.88 106 ARG A O 1
ATOM 836 N N . ASP A 1 107 ? 4.389 -16.691 -0.520 1.00 98.00 107 ASP A N 1
ATOM 837 C CA . ASP A 1 107 ? 5.303 -17.720 -0.037 1.00 98.00 107 ASP A CA 1
ATOM 838 C C . ASP A 1 107 ? 5.582 -17.526 1.460 1.00 98.00 107 ASP A C 1
ATOM 840 O O . ASP A 1 107 ? 5.365 -18.446 2.240 1.00 98.00 107 ASP A O 1
ATOM 844 N N . ALA A 1 108 ? 5.857 -16.295 1.909 1.00 97.06 108 ALA A N 1
ATOM 845 C CA . ALA A 1 108 ? 5.989 -15.986 3.338 1.00 97.06 108 ALA A CA 1
ATOM 846 C C . ALA A 1 108 ? 4.719 -16.314 4.154 1.00 97.06 108 ALA A C 1
ATOM 848 O O . ALA A 1 108 ? 4.798 -16.708 5.317 1.00 97.06 108 ALA A O 1
ATOM 849 N N . CYS A 1 109 ? 3.530 -16.151 3.563 1.00 97.88 109 CYS A N 1
ATOM 850 C CA . CYS A 1 109 ? 2.274 -16.563 4.194 1.00 97.88 109 CYS A CA 1
ATOM 851 C C . CYS A 1 109 ? 2.061 -18.084 4.167 1.00 97.88 109 CYS A C 1
ATOM 853 O O . CYS A 1 109 ? 1.401 -18.602 5.062 1.00 97.88 109 CYS A O 1
ATOM 855 N N . ALA A 1 110 ? 2.587 -18.790 3.165 1.00 98.12 110 ALA A N 1
ATOM 856 C CA . ALA A 1 110 ? 2.545 -20.248 3.100 1.00 98.12 110 ALA A CA 1
ATOM 857 C C . ALA A 1 110 ? 3.500 -20.883 4.123 1.00 98.12 110 ALA A C 1
ATOM 859 O O . ALA A 1 110 ? 3.140 -21.870 4.756 1.00 98.12 110 ALA A O 1
ATOM 860 N N . GLU A 1 111 ? 4.676 -20.284 4.331 1.00 98.62 111 GLU A N 1
ATOM 861 C CA . GLU A 1 111 ? 5.654 -20.705 5.341 1.00 98.62 111 GLU A CA 1
ATOM 862 C C . GLU A 1 111 ? 5.151 -20.491 6.774 1.00 98.62 111 GLU A C 1
ATOM 864 O O . GLU A 1 111 ? 5.423 -21.302 7.657 1.00 98.62 111 GLU A O 1
ATOM 869 N N . ASN A 1 112 ? 4.408 -19.405 7.022 1.00 98.19 112 ASN A N 1
ATOM 870 C CA . ASN A 1 112 ? 3.853 -19.105 8.340 1.00 98.19 112 ASN A CA 1
ATOM 871 C C . ASN A 1 112 ? 2.385 -18.636 8.251 1.00 98.19 112 ASN A C 1
ATOM 873 O O . ASN A 1 112 ? 2.104 -17.427 8.285 1.00 98.19 112 ASN A O 1
ATOM 877 N N . PRO A 1 113 ? 1.431 -19.582 8.150 1.00 98.06 113 PRO A N 1
ATOM 878 C CA . PRO A 1 113 ? 0.015 -19.256 8.001 1.00 98.06 113 PRO A CA 1
ATOM 879 C C . PRO A 1 113 ? -0.566 -18.567 9.241 1.00 98.06 113 PRO A C 1
ATOM 881 O O . PRO A 1 113 ? -1.398 -17.671 9.098 1.00 98.06 113 PRO A O 1
ATOM 884 N N . GLU A 1 114 ? -0.098 -18.916 10.443 1.00 98.44 114 GLU A N 1
ATOM 885 C CA . GLU A 1 114 ? -0.553 -18.309 11.699 1.00 98.44 114 GLU A CA 1
ATOM 886 C C . GLU A 1 114 ? -0.193 -16.821 11.758 1.00 98.44 114 GLU A C 1
ATOM 888 O O . GLU A 1 114 ? -1.065 -15.980 11.966 1.00 98.44 114 GLU A O 1
ATOM 893 N N . LYS A 1 115 ? 1.060 -16.463 11.454 1.00 97.06 115 LYS A N 1
ATOM 894 C CA . LYS A 1 115 ? 1.494 -15.060 11.394 1.00 97.06 115 LYS A CA 1
ATOM 895 C C . LYS A 1 115 ? 0.761 -14.284 10.304 1.00 97.06 115 LYS A C 1
ATOM 897 O O . LYS A 1 115 ? 0.435 -13.110 10.487 1.00 97.06 115 LYS A O 1
ATOM 902 N N . CYS A 1 116 ? 0.491 -14.914 9.161 1.00 97.69 116 CYS A N 1
ATOM 903 C CA . CYS A 1 116 ? -0.286 -14.286 8.095 1.00 97.69 116 CYS A CA 1
ATOM 904 C C . CYS A 1 116 ? -1.724 -13.979 8.548 1.00 97.69 116 CYS A C 1
ATOM 906 O O . CYS A 1 116 ? -2.229 -12.880 8.296 1.00 97.69 116 CYS A O 1
ATOM 908 N N . GLN A 1 117 ? -2.355 -14.918 9.258 1.00 97.56 117 GLN A N 1
ATOM 909 C CA . GLN A 1 117 ? -3.688 -14.750 9.828 1.00 97.56 117 GLN A CA 1
ATOM 910 C C . GLN A 1 117 ? -3.694 -13.684 10.934 1.00 97.56 117 GLN A C 1
ATOM 912 O O . GLN A 1 117 ? -4.491 -12.752 10.861 1.00 97.56 117 GLN A O 1
ATOM 917 N N . GLN A 1 118 ? -2.724 -13.706 11.850 1.00 97.94 118 GLN A N 1
ATOM 918 C CA . GLN A 1 118 ? -2.554 -12.676 12.876 1.00 97.94 118 GLN A CA 1
ATOM 919 C C . GLN A 1 118 ? -2.434 -11.273 12.262 1.00 97.94 118 GLN A C 1
ATOM 921 O O . GLN A 1 118 ? -3.157 -10.357 12.648 1.00 97.94 118 GLN A O 1
ATOM 926 N N . MET A 1 119 ? -1.581 -11.086 11.248 1.00 96.31 119 MET A N 1
ATOM 927 C CA . MET A 1 119 ? -1.443 -9.788 10.571 1.00 96.31 119 MET A CA 1
ATOM 928 C C . MET A 1 119 ? -2.750 -9.315 9.919 1.00 96.31 119 MET A C 1
ATOM 930 O O . MET A 1 119 ? -2.996 -8.106 9.804 1.00 96.31 119 MET A O 1
ATOM 934 N N . LYS A 1 120 ? -3.569 -10.253 9.430 1.00 96.19 120 LYS A N 1
ATOM 935 C CA . LYS A 1 120 ? -4.881 -9.959 8.851 1.00 96.19 120 LYS A CA 1
ATOM 936 C C . LYS A 1 120 ? -5.857 -9.514 9.938 1.00 96.19 120 LYS A C 1
ATOM 938 O O . LYS A 1 120 ? -6.508 -8.485 9.748 1.00 96.19 120 LYS A O 1
ATOM 943 N N . ASP A 1 121 ? -5.890 -10.215 11.062 1.00 97.62 121 ASP A N 1
ATOM 944 C CA . ASP A 1 121 ? -6.773 -9.921 12.190 1.00 97.62 121 ASP A CA 1
ATOM 945 C C . ASP A 1 121 ? -6.402 -8.588 12.849 1.00 97.62 121 ASP A C 1
ATOM 947 O O . ASP A 1 121 ? -7.249 -7.708 12.968 1.00 97.62 121 ASP A O 1
ATOM 951 N N . GLU A 1 122 ? -5.116 -8.326 13.093 1.00 97.75 122 GLU A N 1
ATOM 952 C CA . GLU A 1 122 ? -4.630 -7.026 13.581 1.00 97.75 122 GLU A CA 1
ATOM 953 C C . GLU A 1 122 ? -4.977 -5.865 12.635 1.00 97.75 122 GLU A C 1
ATOM 955 O O . GLU A 1 122 ? -5.135 -4.708 13.038 1.00 97.75 122 GLU A O 1
ATOM 960 N N . ARG A 1 123 ? -5.024 -6.114 11.321 1.00 97.00 123 ARG A N 1
ATOM 961 C CA . ARG A 1 123 ? -5.436 -5.091 10.349 1.00 97.00 123 ARG A CA 1
ATOM 962 C C . ARG A 1 123 ? -6.942 -4.850 10.401 1.00 97.00 123 ARG A C 1
ATOM 964 O O . ARG A 1 123 ? -7.349 -3.705 10.205 1.00 97.00 123 ARG A O 1
ATOM 971 N N . MET A 1 124 ? -7.738 -5.894 10.605 1.00 97.19 124 MET A N 1
ATOM 972 C CA . MET A 1 124 ? -9.185 -5.778 10.774 1.00 97.19 124 MET A CA 1
ATOM 973 C C . MET A 1 124 ? -9.518 -5.048 12.073 1.00 97.19 124 MET A C 1
ATOM 975 O O . MET A 1 124 ? -10.194 -4.025 12.011 1.00 97.19 124 MET A O 1
ATOM 979 N N . GLN A 1 125 ? -8.912 -5.452 13.188 1.00 97.94 125 GLN A N 1
ATOM 980 C CA . GLN A 1 125 ? -9.090 -4.814 14.489 1.00 97.94 125 GLN A CA 1
ATOM 981 C C . GLN A 1 125 ? -8.747 -3.320 14.438 1.00 97.94 125 GLN A C 1
ATOM 983 O O . GLN A 1 125 ? -9.594 -2.482 14.713 1.00 97.94 125 GLN A O 1
ATOM 988 N N . ARG A 1 126 ? -7.577 -2.938 13.901 1.00 97.75 126 ARG A N 1
ATOM 989 C CA . ARG A 1 126 ? -7.220 -1.510 13.737 1.00 97.75 126 ARG A CA 1
ATOM 990 C C . ARG A 1 126 ? -8.205 -0.707 12.884 1.00 97.75 126 ARG A C 1
ATOM 992 O O . ARG A 1 126 ? -8.252 0.521 12.995 1.00 97.75 126 ARG A O 1
ATOM 999 N N . ARG A 1 127 ? -8.918 -1.349 11.951 1.00 96.94 127 ARG A N 1
ATOM 1000 C CA . ARG A 1 127 ? -9.962 -0.681 11.161 1.00 96.94 127 ARG A CA 1
ATOM 1001 C C . ARG A 1 127 ? -11.225 -0.493 11.986 1.00 96.94 127 ARG A C 1
ATOM 1003 O O . ARG A 1 127 ? -11.813 0.579 11.888 1.00 96.94 127 ARG A O 1
ATOM 1010 N N . GLU A 1 128 ? -11.615 -1.497 12.758 1.00 97.81 128 GLU A N 1
ATOM 1011 C CA . GLU A 1 128 ? -12.767 -1.454 13.659 1.00 97.81 128 GLU A CA 1
ATOM 1012 C C . GLU A 1 128 ? -12.552 -0.426 14.772 1.00 97.81 128 GLU A C 1
ATOM 1014 O O . GLU A 1 128 ? -13.352 0.500 14.875 1.00 97.81 128 GLU A O 1
ATOM 1019 N N . ASP A 1 129 ? -11.411 -0.468 15.465 1.00 96.94 129 ASP A N 1
ATOM 1020 C CA . ASP A 1 129 ? -11.041 0.497 16.509 1.00 96.94 129 ASP A CA 1
ATOM 1021 C C . ASP A 1 129 ? -11.105 1.936 15.987 1.00 96.94 129 ASP A C 1
ATOM 1023 O O . ASP A 1 129 ? -11.631 2.844 16.629 1.00 96.94 129 ASP A O 1
ATOM 1027 N N . ARG A 1 130 ? -10.602 2.167 14.766 1.00 96.00 130 ARG A N 1
ATOM 1028 C CA . ARG A 1 130 ? -10.659 3.489 14.132 1.00 96.00 130 ARG A CA 1
ATOM 1029 C C . ARG A 1 130 ? -12.090 3.903 13.804 1.00 96.00 130 ARG A C 1
ATOM 1031 O O . ARG A 1 130 ? -12.422 5.077 13.935 1.00 96.00 130 ARG A O 1
ATOM 1038 N N . GLN A 1 131 ? -12.918 2.975 13.331 1.00 96.88 131 GLN A N 1
ATOM 1039 C CA . GLN A 1 131 ? -14.323 3.261 13.050 1.00 96.88 131 GLN A CA 1
ATOM 1040 C C . GLN A 1 131 ? -15.083 3.590 14.3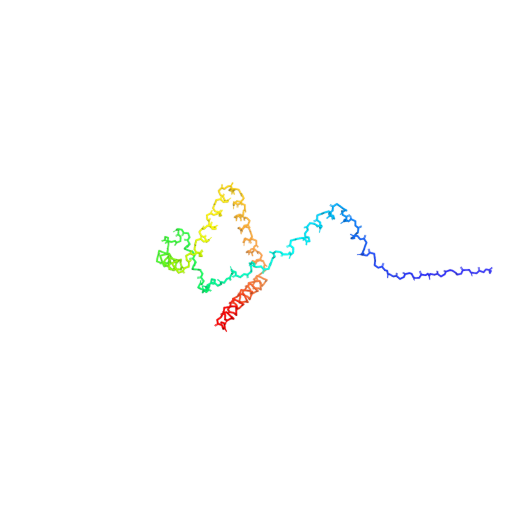32 1.00 96.88 131 GLN A C 1
ATOM 1042 O O . GLN A 1 131 ? -15.869 4.531 14.328 1.00 96.88 131 GLN A O 1
ATOM 1047 N N . GLU A 1 132 ? -14.838 2.862 15.417 1.00 98.19 132 GLU A N 1
ATOM 1048 C CA . GLU A 1 132 ? -15.443 3.128 16.719 1.00 98.19 132 GLU A CA 1
ATOM 1049 C C . GLU A 1 132 ? -14.976 4.467 17.297 1.00 98.19 132 GLU A C 1
ATOM 1051 O O . GLU A 1 132 ? -15.806 5.302 17.654 1.00 98.19 132 GLU A O 1
ATOM 1056 N N . ALA A 1 133 ? -13.669 4.743 17.274 1.00 96.69 133 ALA A N 1
ATOM 1057 C CA . ALA A 1 133 ? -13.127 6.037 17.681 1.00 96.69 133 ALA A CA 1
ATOM 1058 C C . ALA A 1 133 ? -13.762 7.196 16.890 1.00 96.69 133 ALA A C 1
ATOM 1060 O O . ALA A 1 133 ? -14.122 8.221 17.468 1.00 96.69 133 ALA A O 1
ATOM 1061 N N . CYS A 1 134 ? -13.966 7.011 15.582 1.00 97.81 134 CYS A N 1
ATOM 1062 C CA . CYS A 1 134 ? -14.645 7.988 14.735 1.00 97.81 134 CYS A CA 1
ATOM 1063 C C . CYS A 1 134 ? -16.141 8.141 15.045 1.00 97.81 134 CYS A C 1
ATOM 1065 O O . CYS A 1 134 ? -16.662 9.245 14.919 1.00 97.81 134 CYS A O 1
ATOM 1067 N N . LYS A 1 135 ? -16.837 7.068 15.443 1.00 97.94 135 LYS A N 1
ATOM 1068 C CA . LYS A 1 135 ? -18.240 7.145 15.884 1.00 97.94 135 LYS A CA 1
ATOM 1069 C C . LYS A 1 135 ? -18.369 7.925 17.193 1.00 97.94 135 LYS A C 1
ATOM 1071 O O . LYS A 1 135 ? -19.308 8.698 17.335 1.00 97.94 135 LYS A O 1
ATOM 1076 N N . ASN A 1 136 ? -17.421 7.742 18.112 1.00 98.44 136 ASN A N 1
ATOM 1077 C CA . ASN A 1 136 ? -17.437 8.389 19.424 1.00 98.44 136 ASN A CA 1
ATOM 1078 C C . ASN A 1 136 ? -17.010 9.866 19.370 1.00 98.44 136 ASN A C 1
ATOM 1080 O O . ASN A 1 136 ? -17.457 10.649 20.199 1.00 98.44 136 ASN A O 1
ATOM 1084 N N . ASN A 1 137 ? -16.166 10.257 18.407 1.00 97.94 137 ASN A N 1
ATOM 1085 C CA . ASN A 1 137 ? -15.717 11.641 18.217 1.00 97.94 137 ASN A CA 1
ATOM 1086 C C . ASN A 1 137 ? -15.694 12.022 16.723 1.00 97.94 137 ASN A C 1
ATOM 1088 O O . ASN A 1 137 ? -14.631 11.968 16.089 1.00 97.94 137 ASN A O 1
ATOM 1092 N N . PRO A 1 138 ? -16.842 12.414 16.139 1.00 97.88 138 PRO A N 1
ATOM 1093 C CA . PRO A 1 138 ? -16.932 12.733 14.715 1.00 97.88 138 PRO A CA 1
ATOM 1094 C C . PRO A 1 138 ? -16.055 13.929 14.315 1.00 97.88 138 PRO A C 1
ATOM 1096 O O . PRO A 1 138 ? -15.365 13.849 13.300 1.00 97.88 138 PRO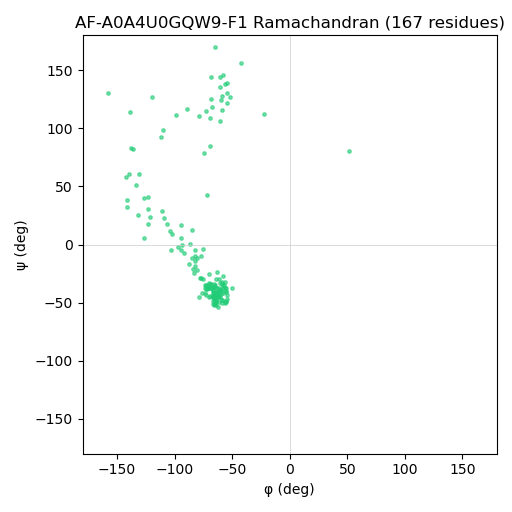 A O 1
ATOM 1099 N N . ASP A 1 139 ? -15.988 14.980 15.138 1.00 98.31 139 ASP A N 1
ATOM 1100 C CA . ASP A 1 139 ? -15.189 16.180 14.841 1.00 98.31 139 ASP A CA 1
ATOM 1101 C C . ASP A 1 139 ? -13.686 15.869 14.786 1.00 98.31 139 ASP A C 1
ATOM 1103 O O . ASP A 1 139 ? -12.985 16.274 13.857 1.00 98.31 139 ASP A O 1
ATOM 1107 N N . ALA A 1 140 ? -13.187 15.066 15.734 1.00 96.56 140 ALA A N 1
ATOM 1108 C CA . ALA A 1 140 ? -11.796 14.613 15.733 1.00 96.56 140 ALA A CA 1
ATOM 1109 C C . ALA A 1 140 ? -11.491 13.708 14.527 1.00 96.56 140 ALA A C 1
ATOM 1111 O O . ALA A 1 140 ? -10.396 13.759 13.963 1.00 96.56 140 ALA A O 1
ATOM 1112 N N . CYS A 1 141 ? -12.461 12.892 14.104 1.00 97.38 141 CYS A N 1
ATOM 1113 C CA . CYS A 1 141 ? -12.324 12.057 12.917 1.00 97.38 141 CYS A CA 1
ATOM 1114 C C . CYS A 1 141 ? -12.236 12.893 11.633 1.00 97.38 141 CYS A C 1
ATOM 1116 O O . CYS A 1 141 ? -11.395 12.601 10.781 1.00 97.38 141 CYS A O 1
ATOM 1118 N N . GLU A 1 142 ? -13.065 13.930 11.487 1.00 97.19 142 GLU A N 1
ATOM 1119 C CA . GLU A 1 142 ? -13.001 14.840 10.338 1.00 97.19 142 GLU A CA 1
ATOM 1120 C C . GLU A 1 142 ? -11.704 15.653 10.328 1.00 97.19 142 GLU A C 1
A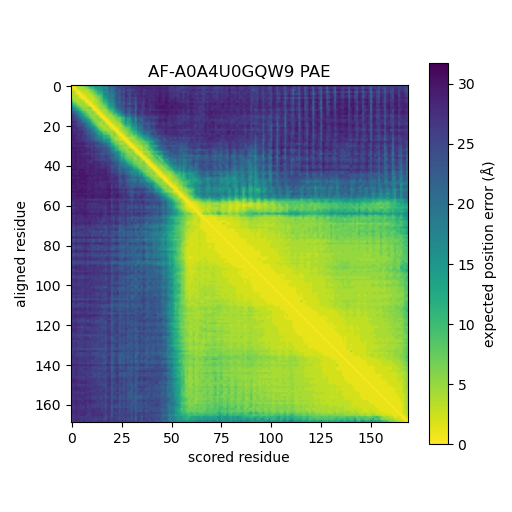TOM 1122 O O . GLU A 1 142 ? -11.044 15.706 9.292 1.00 97.19 142 GLU A O 1
ATOM 1127 N N . ALA A 1 143 ? -11.252 16.159 11.479 1.00 97.88 143 ALA A N 1
ATOM 1128 C CA . ALA A 1 143 ? -9.953 16.825 11.589 1.00 97.88 143 ALA A CA 1
ATOM 1129 C C . ALA A 1 143 ? -8.790 15.894 11.191 1.00 97.88 143 ALA A C 1
ATOM 1131 O O . ALA A 1 143 ? -7.893 16.283 10.442 1.00 97.88 143 ALA A O 1
ATOM 1132 N N . MET A 1 144 ? -8.821 14.627 11.626 1.00 95.81 144 MET A N 1
ATOM 1133 C CA . MET A 1 144 ? -7.823 13.628 11.227 1.00 95.81 144 MET A CA 1
ATOM 1134 C C . MET A 1 144 ? -7.879 13.329 9.720 1.00 95.81 144 MET A C 1
ATOM 1136 O O . MET A 1 144 ? -6.835 13.157 9.087 1.00 95.81 144 MET A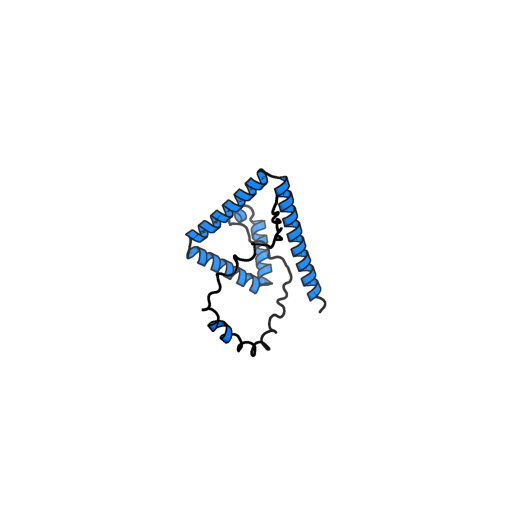 O 1
ATOM 1140 N N . LYS A 1 145 ? -9.076 13.234 9.127 1.00 95.69 145 LYS A N 1
ATOM 1141 C CA . LYS A 1 145 ? -9.233 13.038 7.676 1.00 95.69 145 LYS A CA 1
ATOM 1142 C C . LYS A 1 145 ? -8.689 14.229 6.896 1.00 95.69 145 LYS A C 1
ATOM 1144 O O . LYS A 1 145 ? -8.005 13.998 5.902 1.00 95.69 145 LYS A O 1
ATOM 1149 N N . GLU A 1 146 ? -8.956 15.450 7.348 1.00 98.06 146 GLU A N 1
ATOM 1150 C CA . GLU A 1 146 ? -8.446 16.673 6.728 1.00 98.06 146 GLU A CA 1
ATOM 1151 C C . GLU A 1 146 ? -6.921 16.704 6.760 1.00 98.06 146 GLU A C 1
ATOM 1153 O O . GLU A 1 146 ? -6.290 16.781 5.712 1.00 98.06 146 GLU A O 1
ATOM 1158 N N . GLN A 1 147 ? -6.316 16.442 7.921 1.00 97.19 147 GLN A N 1
ATOM 1159 C CA . GLN A 1 147 ? -4.862 16.345 8.035 1.00 97.19 147 GLN A CA 1
ATOM 1160 C C . GLN A 1 147 ? -4.273 15.263 7.108 1.00 97.19 147 GLN A C 1
ATOM 1162 O O . GLN A 1 147 ? -3.183 15.412 6.553 1.00 97.19 147 GLN A O 1
ATOM 1167 N N . MET A 1 148 ? -4.966 14.133 6.941 1.00 95.94 148 MET A N 1
ATOM 1168 C CA . MET A 1 148 ? -4.523 13.072 6.032 1.00 95.94 148 MET A CA 1
ATOM 1169 C C . MET A 1 148 ? -4.638 13.476 4.557 1.00 95.94 148 MET A C 1
ATOM 1171 O O . MET A 1 148 ? -3.789 13.044 3.770 1.00 95.94 148 MET A O 1
ATOM 1175 N N . ARG A 1 149 ? -5.641 14.292 4.196 1.00 96.50 149 ARG A N 1
ATOM 1176 C CA . ARG A 1 149 ? -5.784 14.906 2.867 1.00 96.50 149 ARG A CA 1
ATOM 1177 C C . ARG A 1 149 ? -4.665 15.913 2.616 1.00 96.50 149 ARG A C 1
ATOM 1179 O O . ARG A 1 149 ? -3.914 15.715 1.670 1.00 96.50 149 ARG A O 1
ATOM 1186 N N . GLU A 1 150 ? -4.436 16.854 3.529 1.00 97.56 150 GLU A N 1
ATOM 1187 C CA . GLU A 1 150 ? -3.351 17.843 3.427 1.00 97.56 150 GLU A CA 1
ATOM 1188 C C . GLU A 1 150 ? -1.983 17.171 3.256 1.00 97.56 150 GLU A C 1
ATOM 1190 O O . GLU A 1 150 ? -1.254 17.443 2.304 1.00 97.56 150 GLU A O 1
ATOM 1195 N N . ARG A 1 151 ? -1.652 16.182 4.101 1.00 96.81 151 ARG A N 1
ATOM 1196 C CA . ARG A 1 151 ? -0.398 15.418 3.960 1.00 96.81 151 ARG A CA 1
ATOM 1197 C C . ARG A 1 151 ? -0.311 14.661 2.638 1.00 96.81 151 ARG A C 1
ATOM 1199 O O . ARG A 1 151 ? 0.786 14.334 2.180 1.00 96.81 151 ARG A O 1
ATOM 1206 N N . GLN A 1 152 ? -1.442 14.252 2.071 1.00 95.25 152 GLN A N 1
ATOM 1207 C CA . GLN A 1 152 ? -1.466 13.611 0.764 1.00 95.25 152 GLN A CA 1
ATOM 1208 C C . GLN A 1 152 ? -1.210 14.626 -0.347 1.00 95.25 152 GLN A C 1
ATOM 1210 O O . GLN A 1 152 ? -0.402 14.319 -1.224 1.00 95.25 152 GLN A O 1
ATOM 1215 N N . ASP A 1 153 ? -1.806 15.808 -0.260 1.00 95.00 153 ASP A N 1
ATOM 1216 C CA . ASP A 1 153 ? -1.626 16.897 -1.213 1.00 95.00 153 ASP A CA 1
ATOM 1217 C C . ASP A 1 153 ? -0.185 17.414 -1.185 1.00 95.00 153 ASP A C 1
ATOM 1219 O O . ASP A 1 153 ? 0.463 17.452 -2.226 1.00 95.00 153 ASP A O 1
ATOM 1223 N N . GLU A 1 154 ? 0.407 17.617 -0.005 1.00 96.94 154 GLU A N 1
ATOM 1224 C CA . GLU A 1 154 ? 1.833 17.950 0.142 1.00 96.94 154 GLU A CA 1
ATOM 1225 C C . GLU A 1 154 ? 2.765 16.892 -0.472 1.00 96.94 154 GLU A C 1
ATOM 1227 O O . GLU A 1 154 ? 3.847 17.191 -0.982 1.00 96.94 154 GLU A O 1
ATOM 1232 N N . ARG A 1 155 ? 2.406 15.603 -0.389 1.00 94.06 155 ARG A N 1
ATOM 1233 C CA . ARG A 1 155 ? 3.188 14.535 -1.040 1.00 94.06 155 ARG A CA 1
ATOM 1234 C C . ARG A 1 155 ? 3.038 14.570 -2.555 1.00 94.06 155 ARG A C 1
ATOM 1236 O O . ARG A 1 155 ? 3.981 14.186 -3.243 1.00 94.06 155 ARG A O 1
ATOM 1243 N N . ILE A 1 156 ? 1.865 14.937 -3.062 1.00 91.44 156 ILE A N 1
ATOM 1244 C CA . ILE A 1 156 ? 1.620 15.081 -4.498 1.00 91.44 156 ILE A CA 1
ATOM 1245 C C . ILE A 1 156 ? 2.389 16.294 -5.019 1.00 91.44 156 ILE A C 1
ATOM 1247 O O . ILE A 1 156 ? 3.082 16.159 -6.023 1.00 91.44 156 ILE A O 1
ATOM 1251 N N . GLU A 1 157 ? 2.355 17.416 -4.305 1.00 95.12 157 GLU A N 1
ATOM 1252 C CA . GLU A 1 157 ? 3.026 18.646 -4.717 1.00 95.12 157 GLU A CA 1
ATOM 1253 C C . GLU A 1 157 ? 4.545 18.480 -4.740 1.00 95.12 157 GLU A C 1
ATOM 1255 O O . GLU A 1 157 ? 5.162 18.665 -5.785 1.00 95.12 157 GLU A O 1
ATOM 1260 N N . ARG A 1 158 ? 5.141 17.920 -3.677 1.00 94.81 158 ARG A N 1
ATOM 1261 C CA . ARG A 1 158 ? 6.577 17.577 -3.678 1.00 94.81 158 ARG A CA 1
ATOM 1262 C C . ARG A 1 158 ? 6.975 16.641 -4.818 1.00 94.81 158 ARG A C 1
ATOM 1264 O O . ARG A 1 158 ? 8.107 16.681 -5.292 1.00 94.81 158 ARG A O 1
ATOM 1271 N N . ARG A 1 159 ? 6.078 15.743 -5.244 1.00 89.38 159 ARG A N 1
ATOM 1272 C CA . ARG A 1 159 ? 6.341 14.874 -6.401 1.00 89.38 159 ARG A CA 1
ATOM 1273 C C . ARG A 1 159 ? 6.279 15.643 -7.714 1.00 89.38 159 ARG A C 1
ATOM 1275 O O . ARG A 1 159 ? 7.082 15.329 -8.584 1.00 89.38 159 ARG A O 1
ATOM 1282 N N . ARG A 1 160 ? 5.359 16.600 -7.862 1.00 91.00 160 ARG A N 1
ATOM 1283 C CA . ARG A 1 160 ? 5.267 17.468 -9.046 1.00 91.00 160 ARG A CA 1
ATOM 1284 C C . ARG A 1 160 ? 6.513 18.335 -9.176 1.00 91.00 160 ARG A C 1
ATOM 1286 O O . ARG A 1 160 ? 7.205 18.220 -10.180 1.00 91.00 160 ARG A O 1
ATOM 1293 N N . GLU A 1 161 ? 6.887 19.042 -8.112 1.00 93.50 161 GLU A N 1
ATOM 1294 C CA . GLU A 1 161 ? 8.105 19.864 -8.067 1.00 93.50 161 GLU A CA 1
ATOM 1295 C C . GLU A 1 161 ? 9.366 19.053 -8.420 1.00 93.50 161 GLU A C 1
ATOM 1297 O O . GLU A 1 161 ? 10.238 19.514 -9.161 1.00 93.50 161 GLU A O 1
ATOM 1302 N N . ALA A 1 162 ? 9.459 17.808 -7.933 1.00 90.75 162 ALA A N 1
ATOM 1303 C CA . ALA A 1 162 ? 10.578 16.914 -8.230 1.00 90.75 162 ALA A CA 1
ATOM 1304 C C . ALA A 1 162 ? 10.607 16.412 -9.686 1.00 90.75 162 ALA A C 1
ATOM 1306 O O . ALA A 1 162 ? 11.676 16.033 -10.170 1.00 90.75 162 ALA A O 1
ATOM 1307 N N . VAL A 1 163 ? 9.462 16.355 -10.371 1.00 88.06 163 VAL A N 1
ATOM 1308 C CA . VAL A 1 163 ? 9.385 16.030 -11.804 1.00 88.06 163 VAL A CA 1
ATOM 1309 C C . VAL A 1 163 ? 9.758 17.257 -12.634 1.00 88.06 163 VAL A C 1
ATOM 1311 O O . VAL A 1 163 ? 10.602 17.135 -13.519 1.00 88.06 163 VAL A O 1
ATOM 1314 N N . ASP A 1 164 ? 9.231 18.433 -12.290 1.00 88.94 164 ASP A N 1
ATOM 1315 C CA . ASP A 1 164 ? 9.514 19.688 -12.999 1.00 88.94 164 ASP A CA 1
ATOM 1316 C C . ASP A 1 164 ? 11.000 20.060 -12.912 1.00 88.94 164 ASP A C 1
ATOM 1318 O O . ASP A 1 164 ? 11.627 20.414 -13.911 1.00 88.94 164 ASP A O 1
ATOM 1322 N N . SER A 1 165 ? 11.616 19.860 -11.742 1.00 89.19 165 SER A N 1
ATOM 1323 C CA . SER A 1 165 ? 13.053 20.095 -11.536 1.00 89.19 165 SER A CA 1
ATOM 1324 C C . SER A 1 165 ? 13.950 19.189 -12.391 1.00 89.19 165 SER A C 1
ATOM 1326 O O . SER A 1 165 ? 15.101 19.533 -12.647 1.00 89.19 165 SER A O 1
ATOM 1328 N N . LYS A 1 166 ? 13.456 18.025 -12.836 1.00 84.75 166 LYS A N 1
ATOM 1329 C CA . LYS A 1 166 ? 14.212 17.092 -13.688 1.00 84.75 166 LYS A CA 1
ATOM 1330 C C . LYS A 1 166 ? 14.076 17.381 -15.183 1.00 84.75 166 LYS A C 1
ATOM 1332 O O . LYS A 1 166 ? 14.884 16.864 -15.941 1.00 84.75 166 LYS A O 1
ATOM 1337 N N . GLY A 1 167 ? 13.077 18.160 -15.601 1.00 79.25 167 GLY A N 1
ATOM 1338 C CA . GLY A 1 167 ? 12.846 18.498 -17.011 1.00 79.25 167 GLY A CA 1
ATOM 1339 C C . GLY A 1 167 ? 13.662 19.687 -17.533 1.00 79.25 167 GLY A C 1
ATOM 1340 O O . GLY A 1 167 ? 13.694 19.898 -18.739 1.00 79.25 167 GLY A O 1
ATOM 1341 N N . ASN A 1 168 ? 14.310 20.453 -16.646 1.00 72.50 168 ASN A N 1
ATOM 1342 C CA . ASN A 1 168 ? 15.044 21.685 -16.979 1.00 72.50 168 ASN A CA 1
ATOM 1343 C C . ASN A 1 168 ? 16.582 21.529 -17.032 1.00 72.50 168 ASN A C 1
ATOM 1345 O O . ASN A 1 168 ? 17.279 22.538 -17.123 1.00 72.50 168 ASN A O 1
ATOM 1349 N N . ASN A 1 169 ? 17.109 20.301 -16.963 1.00 53.66 169 ASN A N 1
ATOM 1350 C CA . ASN A 1 169 ? 18.536 19.974 -17.136 1.00 53.66 169 ASN A CA 1
ATOM 1351 C C . ASN A 1 169 ? 18.727 19.091 -18.368 1.00 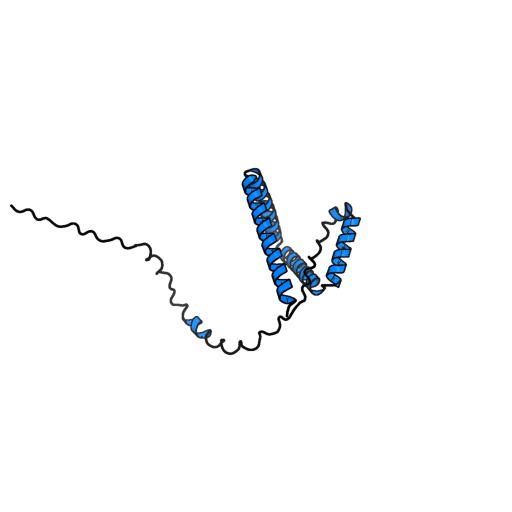53.66 169 ASN A C 1
ATOM 1353 O O . ASN A 1 169 ? 19.778 19.238 -19.027 1.00 53.66 169 ASN A O 1
#

pLDDT: mean 79.93, std 20.25, range [45.25, 98.62]